Protein AF-A0A8S2YA73-F1 (afdb_monomer_lite)

Structure (mmCIF, N/CA/C/O backbone):
data_AF-A0A8S2YA73-F1
#
_entry.id   AF-A0A8S2YA73-F1
#
loop_
_atom_site.group_PDB
_atom_site.id
_atom_site.type_symbol
_atom_site.label_atom_id
_atom_site.label_alt_id
_atom_site.label_comp_id
_atom_site.label_asym_id
_atom_site.label_entity_id
_atom_site.label_seq_id
_atom_site.pdbx_PDB_ins_code
_atom_site.Cartn_x
_atom_site.Cartn_y
_atom_site.Cartn_z
_atom_site.occupancy
_atom_site.B_iso_or_equiv
_atom_site.auth_seq_id
_atom_site.auth_comp_id
_atom_site.auth_asym_id
_atom_site.auth_atom_id
_atom_site.pdbx_PDB_model_num
ATOM 1 N N . ASN A 1 1 ? -1.845 21.962 10.792 1.00 79.19 1 ASN A N 1
ATOM 2 C CA . ASN A 1 1 ? -1.928 21.070 11.972 1.00 79.19 1 ASN A CA 1
ATOM 3 C C . ASN A 1 1 ? -1.603 19.653 11.503 1.00 79.19 1 ASN A C 1
ATOM 5 O O . ASN A 1 1 ? -2.317 19.157 10.642 1.00 79.19 1 ASN A O 1
ATOM 9 N N . LYS A 1 2 ? -0.510 19.044 11.989 1.00 81.94 2 LYS A N 1
ATOM 10 C CA . LYS A 1 2 ? -0.009 17.734 11.523 1.00 81.94 2 LYS A CA 1
ATOM 11 C C . LYS A 1 2 ? -1.045 16.614 11.682 1.00 81.94 2 LYS A C 1
ATOM 13 O O . LYS A 1 2 ? -1.202 15.816 10.769 1.00 81.94 2 LYS A O 1
ATOM 18 N N . GLN A 1 3 ? -1.788 16.602 12.788 1.00 83.38 3 GLN A N 1
ATOM 19 C CA . GLN A 1 3 ? -2.786 15.563 13.053 1.00 83.38 3 GLN A CA 1
ATOM 20 C C . GLN A 1 3 ? -3.921 15.583 12.025 1.00 83.38 3 GLN A C 1
ATOM 22 O O . GLN A 1 3 ? -4.313 14.546 11.504 1.00 83.38 3 GLN A O 1
ATOM 27 N N . LEU A 1 4 ? -4.404 16.780 11.679 1.00 87.00 4 LEU A N 1
ATOM 28 C CA . LEU A 1 4 ? -5.445 16.941 10.664 1.00 87.00 4 LEU A CA 1
ATOM 29 C C . LEU A 1 4 ? -4.997 16.380 9.306 1.00 87.00 4 LEU A C 1
ATOM 31 O O . LEU A 1 4 ? -5.781 15.745 8.616 1.00 87.00 4 LEU A O 1
ATOM 35 N N . TYR A 1 5 ? -3.728 16.582 8.949 1.00 88.50 5 TYR A N 1
ATOM 36 C CA . TYR A 1 5 ? -3.159 16.099 7.693 1.00 88.50 5 TYR A CA 1
ATOM 37 C C . TYR A 1 5 ? -3.073 14.566 7.632 1.00 88.50 5 TYR A C 1
ATOM 39 O O . TYR A 1 5 ? -3.458 13.971 6.629 1.00 88.50 5 TYR A O 1
ATOM 47 N N . ILE A 1 6 ? -2.636 13.921 8.719 1.00 89.88 6 ILE A N 1
ATOM 48 C CA . ILE A 1 6 ? -2.599 12.454 8.816 1.00 89.88 6 ILE A CA 1
ATOM 49 C C . ILE A 1 6 ? -4.009 11.862 8.759 1.00 89.88 6 ILE A C 1
ATOM 51 O O . ILE A 1 6 ? -4.247 10.925 7.998 1.00 89.88 6 ILE A O 1
ATOM 55 N N . ASN A 1 7 ? -4.966 12.453 9.477 1.00 90.31 7 ASN A N 1
ATOM 56 C CA . ASN A 1 7 ? -6.356 12.006 9.429 1.00 90.31 7 ASN A CA 1
ATOM 57 C C . ASN A 1 7 ? -6.934 12.122 8.010 1.00 90.31 7 ASN A C 1
ATOM 59 O O . ASN A 1 7 ? -7.630 11.213 7.564 1.00 90.31 7 ASN A O 1
ATOM 63 N N . SER A 1 8 ? -6.609 13.189 7.271 1.00 91.19 8 SER A N 1
ATOM 64 C CA . SER A 1 8 ? -7.012 13.322 5.867 1.00 91.19 8 SER A CA 1
ATOM 65 C C . SER A 1 8 ? -6.437 12.214 4.985 1.00 91.19 8 SER A C 1
ATOM 67 O O . SER A 1 8 ? -7.166 11.690 4.149 1.00 91.19 8 SER A O 1
ATOM 69 N N . PHE A 1 9 ? -5.177 11.809 5.182 1.00 91.81 9 PHE A N 1
ATOM 70 C CA . PHE A 1 9 ? -4.608 10.669 4.455 1.00 91.81 9 PHE A CA 1
ATOM 71 C C . PHE A 1 9 ? -5.299 9.354 4.784 1.00 91.81 9 PHE A C 1
ATOM 73 O O . PHE A 1 9 ? -5.609 8.593 3.874 1.00 91.81 9 PHE A O 1
ATOM 80 N N . ILE A 1 10 ? -5.580 9.102 6.063 1.00 91.88 10 ILE A N 1
ATOM 81 C CA . ILE A 1 10 ? -6.306 7.900 6.475 1.00 91.88 10 ILE A CA 1
ATOM 82 C C . ILE A 1 10 ? -7.683 7.872 5.804 1.00 91.88 10 ILE A C 1
ATOM 84 O O . ILE A 1 10 ? -8.034 6.881 5.171 1.00 91.88 10 ILE A O 1
ATOM 88 N N . GLN A 1 11 ? -8.443 8.970 5.865 1.00 91.56 11 GLN A N 1
ATOM 89 C CA . GLN A 1 11 ? -9.744 9.060 5.192 1.00 91.56 11 GLN A CA 1
ATOM 90 C C . GLN A 1 11 ? -9.627 8.868 3.677 1.00 91.56 11 GLN A C 1
ATOM 92 O O . GLN A 1 11 ? -10.425 8.146 3.084 1.00 91.56 11 GLN A O 1
ATOM 97 N N . TYR A 1 12 ? -8.607 9.462 3.061 1.00 93.88 12 TYR A N 1
ATOM 98 C CA . TYR A 1 12 ? -8.336 9.304 1.638 1.00 93.88 12 TYR A CA 1
ATOM 99 C C . TYR A 1 12 ? -8.076 7.838 1.263 1.00 93.88 12 TYR A C 1
ATOM 101 O O . TYR A 1 12 ? -8.713 7.327 0.342 1.00 93.88 12 TYR A O 1
ATOM 109 N N . MET A 1 13 ? -7.236 7.128 2.021 1.00 93.62 13 MET A N 1
ATOM 110 C CA . MET A 1 13 ? -6.973 5.703 1.801 1.00 93.62 13 MET A CA 1
ATOM 111 C C . MET A 1 13 ? -8.227 4.843 1.967 1.00 93.62 13 MET A C 1
ATOM 113 O O . MET A 1 13 ? -8.457 3.952 1.160 1.00 93.62 13 MET A O 1
ATOM 117 N N . ILE A 1 14 ? -9.059 5.134 2.973 1.00 90.50 14 ILE A N 1
ATOM 118 C CA . ILE A 1 14 ? -10.302 4.394 3.259 1.00 90.50 14 ILE A CA 1
ATOM 119 C C . ILE A 1 14 ? -11.301 4.472 2.099 1.00 90.50 14 ILE A C 1
ATOM 121 O O . ILE A 1 14 ? -12.100 3.559 1.895 1.00 90.50 14 ILE A O 1
ATOM 125 N N . THR A 1 15 ? -11.252 5.546 1.311 1.00 91.62 15 THR A N 1
ATOM 126 C CA . THR A 1 15 ? -12.058 5.684 0.086 1.00 91.62 15 THR A CA 1
ATOM 127 C C . THR A 1 15 ? -11.491 4.915 -1.118 1.00 91.62 15 THR A C 1
ATOM 129 O O . THR A 1 15 ? -11.927 5.133 -2.245 1.00 91.62 15 THR A O 1
ATOM 132 N N . GLY A 1 16 ? -10.530 4.015 -0.888 1.00 92.00 16 GLY A N 1
ATOM 133 C CA . GLY A 1 16 ? -9.904 3.172 -1.906 1.00 92.00 16 GLY A CA 1
ATOM 134 C C . GLY A 1 16 ? -8.739 3.836 -2.634 1.00 92.00 16 GLY A C 1
ATOM 135 O O . GLY A 1 16 ? -8.159 3.228 -3.530 1.00 92.00 16 GLY A O 1
ATOM 136 N N . ASN A 1 17 ? -8.369 5.068 -2.275 1.00 94.69 17 ASN A N 1
ATOM 137 C CA . ASN A 1 17 ? -7.268 5.753 -2.939 1.00 94.69 17 ASN A CA 1
ATOM 138 C C . ASN A 1 17 ? -5.904 5.265 -2.447 1.00 94.69 17 ASN A C 1
ATOM 140 O O . ASN A 1 17 ? -5.756 4.780 -1.322 1.00 94.69 17 ASN A O 1
ATOM 144 N N . GLU A 1 18 ? -4.913 5.401 -3.319 1.00 92.38 18 GLU A N 1
ATOM 145 C CA . GLU A 1 18 ? -3.541 4.976 -3.081 1.00 92.38 18 GLU A CA 1
ATOM 146 C C . GLU A 1 18 ? -2.709 6.077 -2.405 1.00 92.38 18 GLU A C 1
ATOM 148 O O . GLU A 1 18 ? -2.885 7.269 -2.668 1.00 92.38 18 GLU A O 1
ATOM 153 N N . ILE A 1 19 ? -1.760 5.678 -1.564 1.00 91.81 19 ILE A N 1
ATOM 154 C CA . ILE A 1 19 ? -0.638 6.519 -1.138 1.00 91.81 19 ILE A CA 1
ATOM 155 C C . ILE A 1 19 ? 0.675 5.814 -1.451 1.00 91.81 19 ILE A C 1
ATOM 157 O O . ILE A 1 19 ? 0.758 4.592 -1.361 1.00 91.81 19 ILE A O 1
ATOM 161 N N . GLU A 1 20 ? 1.710 6.575 -1.782 1.00 90.19 20 GLU A N 1
ATOM 162 C CA . GLU A 1 20 ? 3.045 6.028 -2.013 1.00 90.19 20 GLU A CA 1
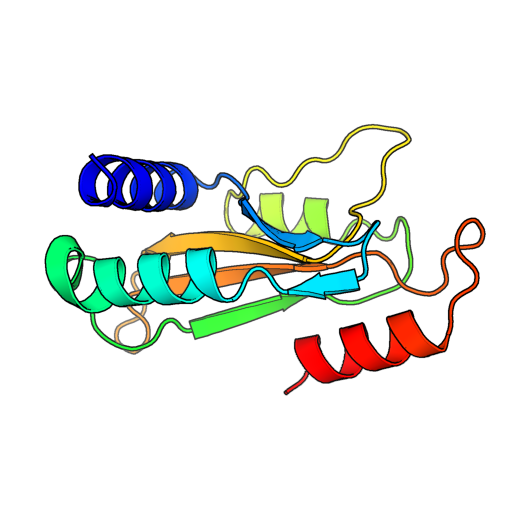ATOM 163 C C . GLU A 1 20 ? 3.782 5.810 -0.681 1.00 90.19 20 GLU A C 1
ATOM 165 O O . GLU A 1 20 ? 3.904 6.719 0.146 1.00 90.19 20 GLU A O 1
ATOM 170 N N . ILE A 1 21 ? 4.275 4.589 -0.471 1.00 88.69 21 ILE A N 1
ATOM 171 C CA . ILE A 1 21 ? 5.057 4.176 0.701 1.00 88.69 21 ILE A CA 1
ATOM 172 C C . ILE A 1 21 ? 6.548 4.111 0.367 1.00 88.69 21 ILE A C 1
ATOM 174 O O . ILE A 1 21 ? 7.380 4.559 1.160 1.00 88.69 21 ILE A O 1
ATOM 178 N N . ILE A 1 22 ? 6.884 3.546 -0.791 1.00 86.69 22 ILE A N 1
ATOM 179 C CA . ILE A 1 22 ? 8.249 3.516 -1.316 1.00 86.69 22 ILE A CA 1
ATOM 180 C C . ILE A 1 22 ? 8.250 4.343 -2.583 1.00 86.69 22 ILE A C 1
ATOM 182 O O . ILE A 1 22 ? 7.571 3.978 -3.535 1.00 86.69 22 ILE A O 1
ATOM 186 N N . ASP A 1 23 ? 9.034 5.414 -2.585 1.00 84.38 23 ASP A N 1
ATOM 187 C CA . ASP A 1 23 ? 9.274 6.225 -3.772 1.00 84.38 23 ASP A CA 1
ATOM 188 C C . ASP A 1 23 ? 10.155 5.427 -4.740 1.00 84.38 23 ASP A C 1
ATOM 190 O O . ASP A 1 23 ? 11.307 5.109 -4.424 1.00 84.38 23 ASP A O 1
ATOM 194 N N . GLY A 1 24 ? 9.602 5.074 -5.900 1.00 76.69 24 GLY A N 1
ATOM 195 C CA . GLY A 1 24 ? 10.306 4.292 -6.916 1.00 76.69 24 GLY A CA 1
ATOM 196 C C . GLY A 1 24 ? 11.362 5.067 -7.703 1.00 76.69 24 GLY A C 1
ATOM 197 O O . GLY A 1 24 ? 12.184 4.439 -8.369 1.00 76.69 24 GLY A O 1
ATOM 198 N N . ASP A 1 25 ? 11.351 6.400 -7.669 1.00 79.44 25 ASP A N 1
ATOM 199 C CA . ASP A 1 25 ? 12.352 7.231 -8.341 1.00 79.44 25 ASP A CA 1
ATOM 200 C C . ASP A 1 25 ? 13.578 7.449 -7.433 1.00 79.44 25 ASP A C 1
ATOM 202 O O . ASP A 1 25 ? 14.712 7.439 -7.914 1.00 79.44 25 ASP A O 1
ATOM 206 N N . ASN A 1 26 ? 13.370 7.563 -6.114 1.00 78.12 26 ASN A N 1
ATOM 207 C CA . ASN A 1 26 ? 14.443 7.783 -5.131 1.00 78.12 26 ASN A CA 1
ATOM 208 C C . ASN A 1 26 ? 14.830 6.540 -4.306 1.00 78.12 26 ASN A C 1
ATOM 210 O O . ASN A 1 26 ? 15.749 6.613 -3.488 1.00 78.12 26 ASN A O 1
ATOM 214 N N . ASN A 1 27 ? 14.128 5.412 -4.469 1.00 72.88 27 ASN A N 1
ATOM 215 C CA . ASN A 1 27 ? 14.262 4.199 -3.646 1.00 72.88 27 ASN A CA 1
ATOM 216 C C . ASN A 1 27 ? 14.198 4.479 -2.134 1.00 72.88 27 ASN A C 1
ATOM 218 O O . ASN A 1 27 ? 14.871 3.825 -1.332 1.00 72.88 27 ASN A O 1
ATOM 222 N N . SER A 1 28 ? 13.402 5.476 -1.741 1.00 80.62 28 SER A N 1
ATOM 223 C CA . SER A 1 28 ? 13.307 5.933 -0.357 1.00 80.62 28 SER A CA 1
ATOM 224 C C . SER A 1 28 ? 11.993 5.480 0.272 1.00 80.62 28 SER A C 1
ATOM 226 O O . SER A 1 28 ? 10.920 5.631 -0.311 1.00 80.62 28 SER A O 1
ATOM 228 N N . PHE A 1 29 ? 12.076 4.897 1.468 1.00 80.69 29 PHE A N 1
ATOM 229 C CA . PHE A 1 29 ? 10.894 4.491 2.221 1.00 80.69 29 PHE A CA 1
ATOM 230 C C . PHE A 1 29 ? 10.379 5.677 3.037 1.00 80.69 29 PHE A C 1
ATOM 232 O O . PHE A 1 29 ? 11.104 6.235 3.872 1.00 80.69 29 PHE A O 1
ATOM 239 N N . ASN A 1 30 ? 9.109 6.032 2.862 1.00 83.56 30 ASN A N 1
ATOM 240 C CA . ASN A 1 30 ? 8.471 7.107 3.608 1.00 83.56 30 ASN A CA 1
ATOM 241 C C . ASN A 1 30 ? 8.054 6.633 5.015 1.00 83.56 30 ASN A C 1
ATOM 243 O O . ASN A 1 30 ? 6.879 6.549 5.360 1.00 83.56 30 ASN A O 1
ATOM 247 N N . THR A 1 31 ? 9.036 6.309 5.863 1.00 82.56 31 THR A N 1
ATOM 248 C CA . THR A 1 31 ? 8.795 5.717 7.198 1.00 82.56 31 THR A CA 1
ATOM 249 C C . THR A 1 31 ? 7.945 6.625 8.068 1.00 82.56 31 THR A C 1
ATOM 251 O O . THR A 1 31 ? 7.093 6.161 8.816 1.00 82.56 31 THR A O 1
ATOM 254 N N . LYS A 1 32 ? 8.152 7.938 7.946 1.00 86.56 32 LYS A N 1
ATOM 255 C CA . LYS A 1 32 ? 7.452 8.933 8.752 1.00 86.56 32 LYS A CA 1
ATOM 256 C C . LYS A 1 32 ? 5.954 8.934 8.472 1.00 86.56 32 LYS A C 1
ATOM 258 O O . LYS A 1 32 ? 5.190 8.900 9.430 1.00 86.56 32 LYS A O 1
ATOM 263 N N . ILE A 1 33 ? 5.528 8.980 7.204 1.00 85.06 33 ILE A N 1
ATOM 264 C CA . ILE A 1 33 ? 4.091 9.026 6.893 1.00 85.06 33 ILE A CA 1
ATOM 265 C C . ILE A 1 33 ? 3.408 7.719 7.285 1.00 85.06 33 ILE A C 1
ATOM 267 O O . ILE A 1 33 ? 2.342 7.744 7.891 1.00 85.06 33 ILE A O 1
ATOM 271 N N . VAL A 1 34 ? 4.069 6.593 7.017 1.00 85.69 34 VAL A N 1
ATOM 272 C CA . VAL A 1 34 ? 3.552 5.259 7.305 1.00 85.69 34 VAL A CA 1
ATOM 273 C C . VAL A 1 34 ? 3.351 5.078 8.806 1.00 85.69 34 VAL A C 1
ATOM 275 O O . VAL A 1 34 ? 2.244 4.765 9.236 1.00 85.69 34 VAL A O 1
ATOM 278 N N . SER A 1 35 ? 4.374 5.357 9.619 1.00 89.19 35 SER A N 1
ATOM 279 C CA . SER A 1 35 ? 4.274 5.240 11.079 1.00 89.19 35 SER A CA 1
ATOM 280 C C . SER A 1 35 ? 3.194 6.147 11.668 1.00 89.19 35 SER A C 1
ATOM 282 O O . SER A 1 35 ? 2.512 5.762 12.612 1.00 89.19 35 SER A O 1
ATOM 284 N N . GLU A 1 36 ? 3.015 7.350 11.121 1.00 91.00 36 GLU A N 1
ATOM 285 C CA . GLU A 1 36 ? 1.976 8.276 11.579 1.00 91.00 36 GLU A CA 1
ATOM 286 C C . GLU A 1 36 ? 0.567 7.808 11.191 1.00 91.00 36 GLU A C 1
ATOM 288 O O . GLU A 1 36 ? -0.346 7.927 12.005 1.00 91.00 36 GLU A O 1
ATOM 293 N N . ILE A 1 37 ? 0.396 7.230 9.997 1.00 89.25 37 ILE A N 1
ATOM 294 C CA . ILE A 1 37 ? -0.864 6.616 9.558 1.00 89.25 37 ILE A CA 1
ATOM 295 C C . ILE A 1 37 ? -1.223 5.440 10.464 1.00 89.25 37 ILE A C 1
ATOM 297 O O . ILE A 1 37 ? -2.325 5.417 11.004 1.00 89.25 37 ILE A O 1
ATOM 301 N N . PHE A 1 38 ? -0.296 4.504 10.689 1.00 88.38 38 PHE A N 1
ATOM 302 C CA . PHE A 1 38 ? -0.540 3.359 11.571 1.00 88.38 38 PHE A CA 1
ATOM 303 C C . PHE A 1 38 ? -0.848 3.790 13.001 1.00 88.38 38 PHE A C 1
ATOM 305 O O . PHE A 1 38 ? -1.804 3.293 13.591 1.00 88.38 38 PHE A O 1
ATOM 312 N N . ARG A 1 39 ? -0.120 4.783 13.525 1.00 90.12 39 ARG A N 1
ATOM 313 C CA . ARG A 1 39 ? -0.447 5.363 14.828 1.00 90.12 39 ARG A CA 1
ATOM 314 C C . ARG A 1 39 ? -1.872 5.911 14.849 1.00 90.12 39 ARG A C 1
ATOM 316 O O . ARG A 1 39 ? -2.596 5.621 15.791 1.00 90.12 39 ARG A O 1
ATOM 323 N N . GLY A 1 40 ? -2.284 6.649 13.817 1.00 90.00 40 GLY A N 1
ATOM 324 C CA . GLY A 1 40 ? -3.640 7.195 13.749 1.00 90.00 40 GLY A CA 1
ATOM 325 C C . GLY A 1 40 ? -4.735 6.134 13.599 1.00 90.00 40 GLY A C 1
ATOM 326 O O . GLY A 1 40 ? -5.853 6.311 14.091 1.00 90.00 40 GLY A O 1
ATOM 327 N N . LEU A 1 41 ? -4.416 4.992 12.981 1.00 88.00 41 L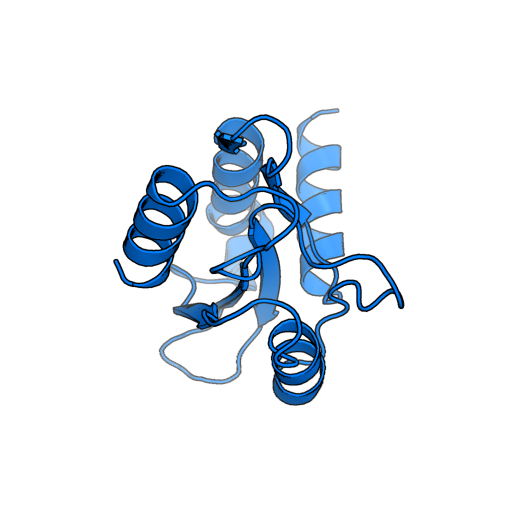EU A N 1
ATOM 328 C CA . LEU A 1 41 ? -5.291 3.818 12.972 1.00 88.00 41 LEU A CA 1
ATOM 329 C C . LEU A 1 41 ? -5.453 3.218 14.374 1.00 88.00 41 LEU A C 1
ATOM 331 O O . LEU A 1 41 ? -6.571 2.888 14.763 1.00 88.00 41 LEU A O 1
ATOM 335 N N . GLU A 1 42 ? -4.374 3.138 15.151 1.00 86.94 42 GLU A N 1
ATOM 336 C CA . GLU A 1 42 ? -4.380 2.603 16.518 1.00 86.94 42 GLU A CA 1
ATOM 337 C C . GLU A 1 42 ? -4.983 3.555 17.561 1.00 86.94 42 GLU A C 1
ATOM 339 O O . GLU A 1 42 ? -5.440 3.096 18.613 1.00 86.94 42 GLU A O 1
ATOM 344 N N . THR A 1 43 ? -5.003 4.865 17.297 1.00 88.81 43 THR A N 1
ATOM 345 C CA . THR A 1 43 ? -5.536 5.878 18.218 1.00 88.81 43 THR A CA 1
ATOM 346 C C . THR A 1 43 ? -6.902 6.394 17.777 1.00 88.81 43 THR A C 1
ATOM 348 O O . THR A 1 43 ? -7.920 6.005 18.354 1.00 88.81 43 THR A O 1
ATOM 351 N N . GLU A 1 44 ? -6.964 7.259 16.763 1.00 86.94 44 GLU A N 1
ATOM 352 C CA . GLU A 1 44 ? -8.193 7.975 16.394 1.00 86.94 44 GLU A CA 1
ATOM 353 C C . GLU A 1 44 ? -9.205 7.093 15.654 1.00 86.94 44 GLU A C 1
ATOM 355 O O . GLU A 1 44 ? -10.413 7.303 15.773 1.00 86.94 44 GLU A O 1
ATOM 360 N N . HIS A 1 45 ? -8.732 6.093 14.908 1.00 87.00 45 HIS A N 1
ATOM 361 C CA . HIS A 1 45 ? -9.582 5.221 14.093 1.00 87.00 45 HIS A CA 1
ATOM 362 C C . HIS A 1 45 ? -9.707 3.788 14.632 1.00 87.00 45 HIS A C 1
ATOM 364 O O . HIS A 1 45 ? -10.293 2.931 13.963 1.00 87.00 45 HIS A O 1
ATOM 370 N N . ARG A 1 46 ? -9.259 3.541 15.872 1.00 85.81 46 ARG A N 1
ATOM 371 C CA . ARG A 1 46 ? -9.190 2.205 16.489 1.00 85.81 46 ARG A CA 1
ATOM 372 C C . ARG A 1 46 ? -10.513 1.448 16.478 1.00 85.81 46 ARG A C 1
ATOM 374 O O . ARG A 1 46 ? -10.536 0.245 16.263 1.00 85.81 46 ARG A O 1
ATOM 381 N N . GLN A 1 47 ? -11.627 2.149 16.696 1.00 84.44 47 GLN A N 1
ATOM 382 C CA . GLN A 1 47 ? -12.960 1.532 16.710 1.00 84.44 47 GLN A CA 1
ATOM 383 C C . GLN A 1 47 ? -13.405 1.031 15.325 1.00 84.44 47 GLN A C 1
ATOM 385 O O . GLN A 1 47 ? -14.281 0.176 15.226 1.00 84.44 47 GLN A O 1
ATOM 390 N N . MET A 1 48 ? -12.833 1.575 14.247 1.00 81.75 48 MET A N 1
ATOM 391 C CA . MET A 1 48 ? -13.135 1.160 12.876 1.00 81.75 48 MET A CA 1
ATOM 392 C C . MET A 1 48 ? -12.137 0.131 12.340 1.00 81.75 48 MET A C 1
ATOM 394 O O . MET A 1 48 ? -12.556 -0.741 11.578 1.00 81.75 48 MET A O 1
ATOM 398 N N . TYR A 1 49 ? -10.871 0.228 12.756 1.00 83.75 49 TYR A N 1
ATOM 399 C CA . TYR A 1 49 ? -9.747 -0.596 12.306 1.00 83.75 49 TYR A CA 1
ATOM 400 C C . TYR A 1 49 ? -9.014 -1.173 13.519 1.00 83.75 49 TYR A C 1
ATOM 402 O O . TYR A 1 49 ? -7.913 -0.756 13.865 1.00 83.75 49 TYR A O 1
ATOM 410 N N . GLU A 1 50 ? -9.671 -2.098 14.214 1.00 81.56 50 GLU A N 1
ATOM 411 C CA . GLU A 1 50 ? -9.099 -2.714 15.408 1.00 81.56 50 GLU A CA 1
ATOM 412 C C . GLU A 1 50 ? -8.047 -3.769 15.046 1.00 81.56 50 GLU A C 1
ATOM 414 O O . GLU A 1 50 ? -8.306 -4.667 14.240 1.00 81.56 50 GLU A O 1
ATOM 419 N N . GLY A 1 51 ? -6.894 -3.689 15.713 1.00 82.44 51 GLY A N 1
ATOM 420 C CA . GLY A 1 51 ? -5.787 -4.625 15.549 1.00 82.44 51 GLY A CA 1
ATOM 421 C C . GLY A 1 51 ? -4.912 -4.322 14.333 1.00 82.44 51 GLY A C 1
ATOM 422 O O . GLY A 1 51 ? -5.120 -3.351 13.609 1.00 82.44 51 GLY A O 1
ATOM 423 N N . ALA A 1 52 ? -3.902 -5.165 14.123 1.00 82.81 52 ALA A N 1
ATOM 424 C CA . ALA A 1 52 ? -3.041 -5.055 12.953 1.00 82.81 52 ALA A CA 1
ATOM 425 C C . ALA A 1 52 ? -3.830 -5.405 11.676 1.00 82.81 52 ALA A C 1
ATOM 427 O O . ALA A 1 52 ? -4.590 -6.382 11.683 1.00 82.81 52 ALA A O 1
ATOM 428 N N . PRO A 1 53 ? -3.664 -4.651 10.575 1.00 88.06 53 PRO A N 1
ATOM 429 C CA . PRO A 1 53 ? -4.314 -4.994 9.323 1.00 88.06 53 PRO A CA 1
ATOM 430 C C . PRO A 1 53 ? -3.747 -6.287 8.752 1.00 88.06 53 PRO A C 1
ATOM 432 O O . PRO A 1 53 ? -2.554 -6.571 8.853 1.00 88.06 53 PRO A O 1
ATOM 435 N N . PHE A 1 54 ? -4.610 -7.040 8.079 1.00 92.50 54 PHE A N 1
ATOM 436 C CA . PHE A 1 54 ? -4.147 -8.068 7.161 1.00 92.50 54 PHE A CA 1
ATOM 437 C C . PHE A 1 54 ? -3.538 -7.381 5.950 1.00 92.50 54 PHE A C 1
ATOM 439 O O . PHE A 1 54 ? -4.093 -6.403 5.455 1.00 92.50 54 PHE A O 1
ATOM 446 N N . VAL A 1 55 ? -2.407 -7.884 5.476 1.00 92.50 55 VAL A N 1
ATOM 447 C CA . VAL A 1 55 ? -1.703 -7.302 4.336 1.00 92.50 55 VAL A CA 1
ATOM 448 C C . VAL A 1 55 ? -1.860 -8.228 3.139 1.00 92.50 55 VAL A C 1
ATOM 450 O O . VAL A 1 55 ? -1.651 -9.434 3.249 1.00 92.50 55 VAL A O 1
ATOM 453 N N . VAL A 1 56 ? -2.243 -7.659 2.000 1.00 94.88 56 VAL A N 1
ATOM 454 C CA . VAL A 1 56 ? -2.235 -8.334 0.700 1.00 94.88 56 VAL A CA 1
ATOM 455 C C . VAL A 1 56 ? -1.321 -7.545 -0.215 1.00 94.88 56 VAL A C 1
ATOM 457 O O . VAL A 1 56 ? -1.582 -6.378 -0.485 1.00 94.88 56 VAL A O 1
ATOM 460 N N . SER A 1 57 ? -0.267 -8.183 -0.701 1.00 94.81 57 SER A N 1
ATOM 461 C CA . SER A 1 57 ? 0.617 -7.641 -1.727 1.00 94.81 57 SER A CA 1
ATOM 462 C C . SER A 1 57 ? 0.393 -8.369 -3.050 1.00 94.81 57 SER A C 1
ATOM 464 O O . SER A 1 57 ? -0.018 -9.532 -3.090 1.00 94.81 57 SER A O 1
ATOM 466 N N . VAL A 1 58 ? 0.668 -7.680 -4.154 1.00 94.50 58 VAL A N 1
ATOM 467 C CA . VAL A 1 58 ? 0.760 -8.286 -5.486 1.00 94.50 58 VAL A CA 1
ATOM 468 C C . VAL A 1 58 ? 2.170 -8.094 -6.015 1.00 94.50 58 VAL A C 1
ATOM 470 O O . VAL A 1 58 ? 2.768 -7.042 -5.812 1.00 94.50 58 VAL A O 1
ATOM 473 N N . ILE A 1 59 ? 2.705 -9.090 -6.715 1.00 92.94 59 ILE A N 1
ATOM 474 C CA . ILE A 1 59 ? 4.017 -9.005 -7.353 1.00 92.94 59 ILE A CA 1
ATOM 475 C C . ILE A 1 59 ? 4.009 -9.718 -8.700 1.00 92.94 59 ILE A C 1
ATOM 477 O O . ILE A 1 59 ? 3.271 -10.680 -8.909 1.00 92.94 59 ILE A O 1
ATOM 481 N N . GLY A 1 60 ? 4.826 -9.232 -9.630 1.00 92.00 60 GLY A N 1
ATOM 482 C CA . GLY A 1 60 ? 4.995 -9.842 -10.940 1.00 92.00 60 GLY A CA 1
ATOM 483 C C . GLY A 1 60 ? 5.609 -8.883 -11.958 1.00 92.00 60 GLY A C 1
ATOM 484 O O . GLY A 1 60 ? 5.825 -7.703 -11.649 1.00 92.00 60 GLY A O 1
ATOM 485 N N . PRO A 1 61 ? 5.859 -9.366 -13.187 1.00 90.38 61 PRO A N 1
ATOM 486 C CA . PRO A 1 61 ? 6.476 -8.566 -14.238 1.00 90.38 61 PRO A CA 1
ATOM 487 C C . PRO A 1 61 ? 5.715 -7.268 -14.537 1.00 90.38 61 PRO A C 1
ATOM 489 O O . PRO A 1 61 ? 4.515 -7.130 -14.245 1.00 90.38 61 PRO A O 1
ATOM 492 N N . GLN A 1 62 ? 6.411 -6.299 -15.127 1.00 87.44 62 GLN A N 1
ATOM 493 C CA . GLN A 1 62 ? 5.806 -5.060 -15.609 1.00 87.44 62 GLN A CA 1
ATOM 494 C C . GLN A 1 62 ? 4.672 -5.338 -16.609 1.00 87.44 62 GLN A C 1
ATOM 496 O O . GLN A 1 62 ? 4.722 -6.287 -17.388 1.00 87.44 62 GLN A O 1
ATOM 501 N N . SER A 1 63 ? 3.616 -4.521 -16.546 1.00 85.56 63 SER A N 1
ATOM 502 C CA . SER A 1 63 ? 2.469 -4.575 -17.469 1.00 85.56 63 SER A CA 1
ATOM 503 C C . SER A 1 63 ? 1.653 -5.881 -17.472 1.00 85.56 63 SER A C 1
ATOM 505 O O . SER A 1 63 ? 1.015 -6.211 -18.464 1.00 85.56 63 SER A O 1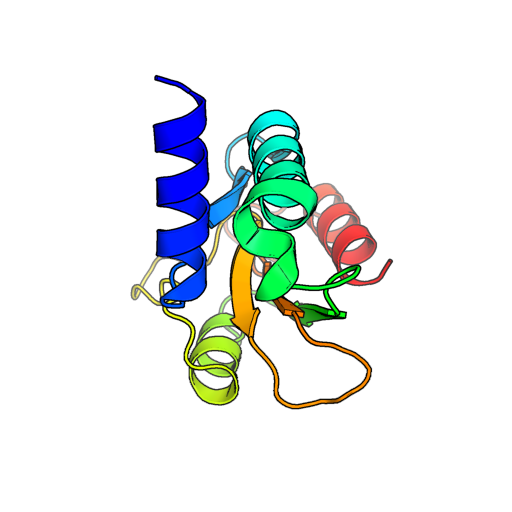
ATOM 507 N N . THR A 1 64 ? 1.607 -6.607 -16.350 1.00 89.62 64 THR A N 1
ATOM 508 C CA . THR A 1 64 ? 0.819 -7.854 -16.194 1.00 89.62 64 THR A CA 1
ATOM 509 C C . THR A 1 64 ? -0.571 -7.663 -15.566 1.00 89.62 64 THR A C 1
ATOM 511 O O . THR A 1 64 ? -1.223 -8.635 -15.200 1.00 89.62 64 THR A O 1
ATOM 514 N N . GLY A 1 65 ? -1.045 -6.419 -15.424 1.00 91.12 65 GLY A N 1
ATOM 515 C CA . GLY A 1 65 ? -2.392 -6.126 -14.909 1.00 91.12 65 GLY A CA 1
ATOM 516 C C 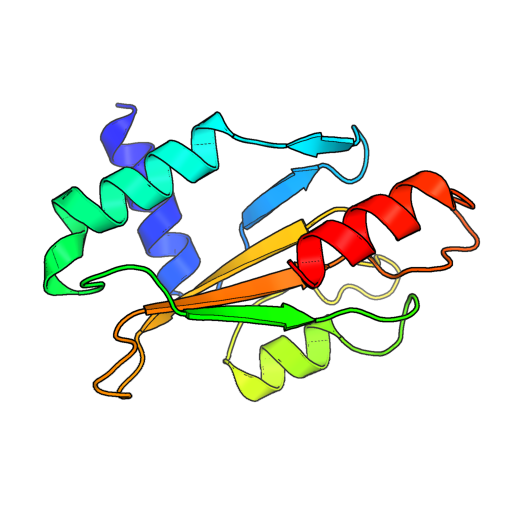. GLY A 1 65 ? -2.558 -6.251 -13.390 1.00 91.12 65 GLY A C 1
ATOM 517 O O . GLY A 1 65 ? -3.687 -6.324 -12.916 1.00 91.12 65 GLY A O 1
ATOM 518 N N . LYS A 1 66 ? -1.460 -6.255 -12.620 1.00 94.50 66 LYS A N 1
ATOM 519 C CA . LYS A 1 66 ? -1.452 -6.328 -11.141 1.00 94.50 66 LYS A CA 1
ATOM 520 C C . LYS A 1 66 ? -2.422 -5.339 -10.496 1.00 94.50 66 LYS A C 1
ATOM 522 O O . LYS A 1 66 ? -3.361 -5.713 -9.804 1.00 94.50 66 LYS A O 1
ATOM 527 N N . SER A 1 67 ? -2.229 -4.073 -10.805 1.00 94.25 67 SER A N 1
ATOM 528 C CA . SER A 1 67 ? -2.988 -2.977 -10.239 1.00 94.25 67 SER A CA 1
ATOM 529 C C . SER A 1 67 ? -4.450 -2.996 -10.727 1.00 94.25 67 SER A C 1
ATOM 531 O O . SER A 1 67 ? -5.372 -2.691 -9.975 1.00 94.25 67 SER A O 1
ATOM 533 N N . THR A 1 68 ? -4.695 -3.477 -11.955 1.00 94.56 68 THR A N 1
ATOM 534 C CA . THR A 1 68 ? -6.051 -3.720 -12.477 1.00 94.56 68 THR A CA 1
ATOM 535 C C . THR A 1 68 ? -6.755 -4.825 -11.690 1.00 94.56 68 THR A C 1
ATOM 537 O O . THR A 1 68 ? -7.922 -4.677 -11.334 1.00 94.56 68 THR A O 1
ATOM 540 N N . LEU A 1 69 ? -6.051 -5.917 -11.384 1.00 95.62 69 LEU A N 1
ATOM 541 C CA . LEU A 1 69 ? -6.564 -7.011 -10.565 1.00 95.62 69 LEU A CA 1
ATOM 542 C C . LEU A 1 69 ? -6.932 -6.520 -9.162 1.00 95.62 69 LEU A C 1
ATOM 544 O O . LEU A 1 69 ? -8.026 -6.818 -8.690 1.00 95.62 69 LEU A O 1
ATOM 548 N N . LEU A 1 70 ? -6.064 -5.735 -8.519 1.00 96.56 70 LEU A N 1
ATOM 549 C CA . LEU A 1 70 ? -6.346 -5.168 -7.197 1.00 96.56 70 LEU A CA 1
ATOM 550 C C . LEU A 1 70 ? -7.575 -4.250 -7.214 1.00 96.56 70 LEU A C 1
ATOM 552 O O . LEU A 1 70 ? -8.462 -4.413 -6.373 1.00 96.56 70 LEU A O 1
ATOM 556 N N . ASN A 1 71 ? -7.683 -3.369 -8.214 1.00 95.44 71 ASN A N 1
ATOM 557 C CA . ASN A 1 71 ? -8.851 -2.502 -8.394 1.00 95.44 71 ASN A CA 1
ATOM 558 C C . ASN A 1 71 ? -10.142 -3.313 -8.569 1.00 95.44 71 ASN A C 1
ATOM 560 O O . ASN A 1 71 ? -11.158 -2.985 -7.961 1.00 95.44 71 ASN A O 1
ATOM 564 N N . MET A 1 72 ? -10.102 -4.406 -9.338 1.00 95.12 72 MET A N 1
ATOM 565 C CA . MET A 1 72 ? -11.261 -5.284 -9.529 1.00 95.12 72 MET A CA 1
ATOM 566 C C . MET A 1 72 ? -11.638 -6.078 -8.269 1.00 95.12 72 MET A C 1
ATOM 568 O O . MET A 1 72 ? -12.824 -6.251 -7.997 1.00 95.12 72 MET A O 1
ATOM 572 N N . LEU A 1 73 ? -10.658 -6.579 -7.510 1.00 95.19 73 LEU A N 1
ATOM 573 C CA . LEU A 1 73 ? -10.908 -7.438 -6.346 1.00 95.19 73 LEU A CA 1
ATOM 574 C C . LEU A 1 73 ? -11.330 -6.656 -5.101 1.00 95.19 73 LEU A C 1
ATOM 576 O O . LEU A 1 73 ? -12.178 -7.126 -4.343 1.00 95.19 73 LEU A O 1
ATOM 580 N N . PHE A 1 74 ? -10.726 -5.490 -4.878 1.00 93.88 74 PHE A N 1
ATOM 581 C CA . PHE A 1 74 ? -10.874 -4.744 -3.628 1.00 93.88 74 PHE A CA 1
ATOM 582 C C . PHE A 1 74 ? -11.593 -3.404 -3.799 1.00 93.88 74 PHE A C 1
ATOM 584 O O . PHE A 1 74 ? -11.943 -2.781 -2.799 1.00 93.88 74 PHE A O 1
ATOM 591 N N . GLY A 1 75 ? -11.852 -2.963 -5.035 1.00 93.25 75 GLY A N 1
ATOM 592 C CA . GLY A 1 75 ? -12.422 -1.640 -5.296 1.00 93.25 75 GLY A CA 1
ATOM 593 C C . GLY A 1 75 ? -11.440 -0.505 -5.000 1.00 93.25 75 GLY A C 1
ATOM 594 O O . GLY A 1 75 ? -11.864 0.592 -4.644 1.00 93.25 75 GLY A O 1
ATOM 595 N N . SER A 1 76 ? -10.134 -0.773 -5.095 1.00 94.69 76 SER A N 1
ATOM 596 C CA . SER A 1 76 ? -9.105 0.264 -5.033 1.00 94.69 76 SER A CA 1
ATOM 597 C C . SER A 1 76 ? -9.123 1.151 -6.278 1.00 94.69 76 SER A C 1
ATOM 599 O O . SER A 1 76 ? -9.595 0.759 -7.346 1.00 94.69 76 SER A O 1
ATOM 601 N N . ASN A 1 77 ? -8.547 2.339 -6.133 1.00 94.25 77 ASN A N 1
ATOM 602 C CA . ASN A 1 77 ? -8.332 3.316 -7.191 1.00 94.25 77 ASN A CA 1
ATOM 603 C C . ASN A 1 77 ? -6.835 3.436 -7.499 1.00 94.25 77 ASN A C 1
ATOM 605 O O . ASN A 1 77 ? -6.327 4.552 -7.624 1.00 94.25 77 ASN A O 1
ATOM 609 N N . PHE A 1 78 ? -6.114 2.308 -7.586 1.00 93.38 78 PHE A N 1
ATOM 610 C CA . PHE A 1 78 ? -4.723 2.365 -8.021 1.00 93.38 78 PHE A CA 1
ATOM 611 C C . PHE A 1 78 ? -4.658 2.950 -9.436 1.00 93.38 78 PHE A C 1
ATOM 613 O O . PHE A 1 78 ? -5.563 2.710 -10.250 1.00 93.38 78 PHE A O 1
ATOM 620 N N . ARG A 1 79 ? -3.615 3.719 -9.745 1.00 89.31 79 ARG A N 1
ATOM 621 C CA . ARG A 1 79 ? -3.496 4.437 -11.025 1.00 89.31 79 ARG A CA 1
ATOM 622 C C . ARG A 1 79 ? -3.106 3.516 -12.189 1.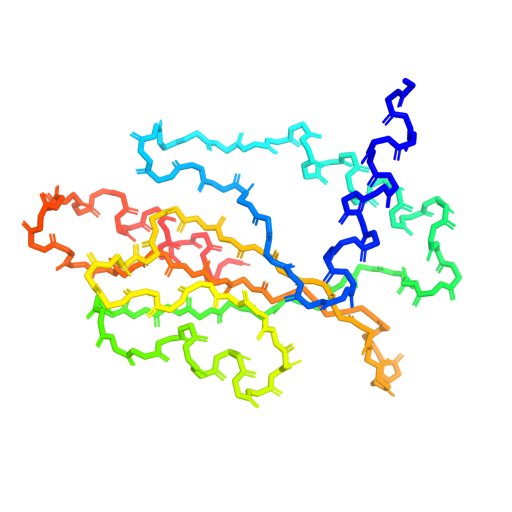00 89.31 79 ARG A C 1
ATOM 624 O O . ARG A 1 79 ? -2.067 2.872 -12.150 1.00 89.31 79 ARG A O 1
ATOM 631 N N . MET A 1 80 ? -3.933 3.474 -13.245 1.00 82.62 80 MET A N 1
ATOM 632 C CA . MET A 1 80 ? -3.798 2.550 -14.398 1.00 82.62 80 MET A CA 1
ATOM 633 C C . MET A 1 80 ? -3.336 3.220 -15.709 1.00 82.62 80 MET A C 1
ATOM 635 O O . MET A 1 80 ? -3.570 2.675 -16.787 1.00 82.62 80 MET A O 1
ATOM 639 N N . ASP A 1 81 ? -2.767 4.426 -15.664 1.00 72.75 81 ASP A N 1
ATOM 640 C CA . ASP A 1 81 ? -2.554 5.235 -16.873 1.00 72.75 81 ASP A CA 1
ATOM 641 C C . ASP A 1 81 ? -1.794 4.496 -17.989 1.00 72.75 81 ASP A C 1
ATOM 643 O O . ASP A 1 81 ? -0.717 3.935 -17.781 1.00 72.75 81 ASP A O 1
ATOM 647 N N . ALA A 1 82 ? -2.326 4.570 -19.213 1.00 56.28 82 ALA A N 1
ATOM 648 C CA . ALA A 1 82 ? -1.693 4.009 -20.400 1.00 56.28 82 ALA A CA 1
ATOM 649 C C . ALA A 1 82 ? -0.326 4.681 -20.636 1.00 56.28 82 ALA A C 1
ATOM 651 O O . ALA A 1 82 ? -0.250 5.837 -21.044 1.00 56.28 82 ALA A O 1
ATOM 652 N N . GLY A 1 83 ? 0.758 3.959 -20.342 1.00 60.03 83 GLY A N 1
ATOM 653 C CA . GLY A 1 83 ? 2.139 4.442 -20.478 1.00 60.03 83 GLY A CA 1
ATOM 654 C C . GLY A 1 83 ? 2.842 4.776 -19.160 1.00 60.03 83 GLY A C 1
ATOM 655 O O . GLY A 1 83 ? 4.043 5.029 -19.169 1.00 60.03 83 GLY A O 1
ATOM 656 N N . ARG A 1 84 ? 2.146 4.726 -18.017 1.00 59.94 84 ARG A N 1
ATOM 657 C CA . ARG A 1 84 ? 2.784 4.712 -16.694 1.00 59.94 84 ARG A CA 1
ATOM 658 C C . ARG A 1 84 ? 2.580 3.347 -16.059 1.00 59.94 84 ARG A C 1
ATOM 660 O O . ARG A 1 84 ? 1.461 2.939 -15.785 1.00 59.94 84 ARG A O 1
ATOM 667 N N . CYS A 1 85 ? 3.678 2.654 -15.792 1.00 71.81 85 CYS A N 1
ATOM 668 C CA . CYS A 1 85 ? 3.649 1.559 -14.831 1.00 71.81 85 CYS A CA 1
ATOM 669 C C . CYS A 1 85 ? 3.802 2.121 -13.418 1.00 71.81 85 CYS A C 1
ATOM 671 O O . CYS A 1 85 ? 4.417 3.176 -13.244 1.00 71.81 85 CYS A O 1
ATOM 673 N N . THR A 1 86 ? 3.244 1.420 -12.428 1.00 73.06 86 THR A N 1
ATOM 674 C CA . THR A 1 86 ? 3.482 1.707 -11.010 1.00 73.06 86 THR A CA 1
ATOM 675 C C . THR A 1 86 ? 4.985 1.825 -10.780 1.00 73.06 86 THR A C 1
ATOM 677 O O . THR A 1 86 ? 5.733 0.937 -11.192 1.00 73.06 86 THR A O 1
ATOM 680 N N . LYS A 1 87 ? 5.422 2.929 -10.170 1.00 82.81 87 LYS A N 1
ATOM 681 C CA . LYS A 1 87 ? 6.817 3.173 -9.797 1.00 82.81 87 LYS A CA 1
ATOM 682 C C . LYS A 1 87 ? 6.899 3.326 -8.292 1.00 82.81 87 LYS A C 1
ATOM 684 O O . LYS A 1 87 ? 6.370 4.301 -7.779 1.00 82.81 87 LYS A O 1
ATOM 689 N N . GLY A 1 88 ? 7.552 2.402 -7.604 1.00 87.50 88 GLY A N 1
ATOM 690 C CA . GLY A 1 88 ? 7.526 2.336 -6.149 1.00 87.50 88 GLY A CA 1
ATOM 691 C C . GLY A 1 88 ? 6.520 1.327 -5.604 1.00 87.50 88 GLY A C 1
ATOM 692 O O . GLY A 1 88 ? 6.190 0.328 -6.245 1.00 87.50 88 GLY A O 1
ATOM 693 N N . LEU A 1 89 ? 6.050 1.583 -4.387 1.00 90.12 89 LEU A N 1
ATOM 694 C CA . LEU A 1 89 ? 5.070 0.750 -3.694 1.00 90.12 89 LEU A CA 1
ATOM 695 C C . LEU A 1 89 ? 3.968 1.630 -3.131 1.00 90.12 89 LEU A C 1
ATOM 697 O O . LEU A 1 89 ? 4.244 2.567 -2.379 1.00 90.12 89 LEU A O 1
ATOM 701 N N . TYR A 1 90 ? 2.732 1.289 -3.464 1.00 93.25 90 TYR A N 1
ATOM 702 C CA . TYR A 1 90 ? 1.547 2.041 -3.098 1.00 93.25 90 TYR A CA 1
ATOM 703 C C . TYR A 1 90 ? 0.652 1.216 -2.192 1.00 93.25 90 TYR A C 1
ATOM 705 O O . TYR A 1 90 ? 0.615 -0.008 -2.287 1.00 93.25 90 TYR A O 1
ATOM 713 N N . ALA A 1 91 ? -0.095 1.885 -1.322 1.00 94.19 91 ALA A N 1
ATOM 714 C CA . ALA A 1 91 ? -1.008 1.233 -0.401 1.00 94.19 91 ALA A CA 1
ATOM 715 C C . ALA A 1 91 ? -2.383 1.885 -0.382 1.00 94.19 91 ALA A C 1
ATOM 717 O O . ALA A 1 91 ? -2.505 3.107 -0.469 1.00 94.19 91 ALA A O 1
ATOM 718 N N . SER A 1 92 ? -3.404 1.061 -0.175 1.00 95.31 92 SER A N 1
ATOM 719 C CA . SER A 1 92 ? -4.766 1.496 0.119 1.00 95.31 92 SER A CA 1
ATOM 720 C C . SER A 1 92 ? -5.354 0.663 1.261 1.00 95.31 92 SER A C 1
ATOM 722 O O . SER A 1 92 ? -4.944 -0.481 1.478 1.00 95.31 92 SER A O 1
ATOM 724 N N . LEU A 1 93 ? -6.269 1.251 2.035 1.00 94.19 93 LEU A N 1
ATOM 725 C CA . LEU A 1 93 ? -6.792 0.662 3.269 1.00 94.19 93 LEU A CA 1
ATOM 726 C C . LEU A 1 93 ? -8.288 0.388 3.138 1.00 94.19 93 LEU A C 1
ATOM 728 O O . LEU A 1 93 ? -9.063 1.279 2.809 1.00 94.19 93 LEU A O 1
ATOM 732 N N . PHE A 1 94 ? -8.700 -0.821 3.497 1.00 92.56 94 PHE A N 1
ATOM 733 C CA . PHE A 1 94 ? -10.086 -1.261 3.438 1.00 92.56 94 PHE A CA 1
ATOM 734 C C . PHE A 1 94 ? -10.546 -1.807 4.778 1.00 92.56 94 PHE A C 1
ATOM 736 O O . PHE A 1 94 ? -9.787 -2.416 5.536 1.00 92.56 94 PHE A O 1
ATOM 743 N N . LYS A 1 95 ? -11.837 -1.636 5.050 1.00 90.69 95 LYS A N 1
ATOM 744 C CA . LYS A 1 95 ? -12.505 -2.336 6.142 1.00 90.69 95 LYS A CA 1
ATOM 745 C C . LYS A 1 95 ? -12.996 -3.685 5.644 1.00 90.69 95 LYS A C 1
ATOM 747 O O . LYS A 1 95 ? -13.582 -3.769 4.565 1.00 90.69 95 LYS A O 1
ATOM 752 N N . THR A 1 96 ? -12.828 -4.727 6.449 1.00 88.31 96 THR A N 1
ATOM 753 C CA . THR A 1 96 ? -13.352 -6.055 6.112 1.00 88.31 96 THR A CA 1
ATOM 754 C C . THR A 1 96 ? -14.454 -6.490 7.074 1.00 88.31 96 THR A C 1
ATOM 756 O O . THR A 1 96 ? -14.613 -5.951 8.168 1.00 88.31 96 THR A O 1
ATOM 759 N N . LYS A 1 97 ? -15.253 -7.468 6.634 1.00 86.75 97 LYS A N 1
ATOM 760 C CA . LYS A 1 97 ? -16.247 -8.162 7.470 1.00 86.75 97 LYS A CA 1
ATOM 761 C C . LYS A 1 97 ? -15.699 -9.465 8.064 1.00 86.75 97 LYS A C 1
ATOM 763 O O . LYS A 1 97 ? -16.443 -10.190 8.720 1.00 86.75 97 LYS A O 1
ATOM 768 N N . TYR A 1 98 ? -14.439 -9.802 7.791 1.00 86.06 98 TYR A N 1
ATOM 769 C CA . TYR A 1 98 ? -13.812 -11.015 8.290 1.00 86.06 98 TYR A CA 1
ATOM 770 C C . TYR A 1 98 ? -13.473 -10.838 9.777 1.00 86.06 98 TYR A C 1
ATOM 772 O O . TYR A 1 98 ? -12.676 -9.960 10.105 1.00 86.06 98 TYR A O 1
ATOM 780 N N . PRO A 1 99 ? -14.011 -11.672 10.688 1.00 81.88 99 PRO A N 1
ATOM 781 C CA . PRO A 1 99 ? -13.880 -11.451 12.132 1.00 81.88 99 PRO A CA 1
ATOM 782 C C . PRO A 1 99 ? -12.443 -11.415 12.662 1.00 81.88 99 PRO A C 1
ATOM 784 O O . PRO A 1 99 ? -12.206 -10.895 13.745 1.00 81.88 99 PRO A O 1
ATOM 787 N N . LYS A 1 100 ? -11.486 -11.995 11.927 1.00 83.00 100 LYS A N 1
ATOM 788 C CA . LYS A 1 100 ? -10.068 -12.016 12.316 1.00 83.00 100 LYS A CA 1
ATOM 789 C C . LYS A 1 100 ? -9.245 -10.888 11.684 1.00 83.00 100 LYS A C 1
ATOM 791 O O . LYS A 1 100 ? -8.058 -10.807 11.969 1.00 83.00 100 LYS A O 1
ATOM 796 N N . ALA A 1 101 ? -9.843 -10.061 10.823 1.00 84.56 101 ALA A N 1
ATOM 797 C CA . ALA A 1 101 ? -9.155 -8.985 10.116 1.00 84.56 101 ALA A CA 1
ATOM 798 C C . ALA A 1 101 ? -10.097 -7.801 9.881 1.00 84.56 101 ALA A C 1
ATOM 800 O O . ALA A 1 101 ? -10.692 -7.675 8.817 1.00 84.56 101 ALA A O 1
ATOM 801 N N . ASN A 1 102 ? -10.243 -6.900 10.849 1.00 88.81 102 ASN A N 1
ATOM 802 C CA . ASN A 1 102 ? -11.123 -5.737 10.669 1.00 88.81 102 ASN A CA 1
ATOM 803 C C . ASN A 1 102 ? -10.578 -4.735 9.635 1.00 88.81 102 ASN A C 1
ATOM 805 O O . ASN A 1 102 ? -11.350 -3.994 9.022 1.00 88.81 102 ASN A O 1
ATOM 809 N N . ALA A 1 103 ? -9.265 -4.757 9.405 1.00 91.06 103 ALA A N 1
ATOM 810 C CA . ALA A 1 103 ? -8.557 -3.917 8.456 1.00 91.06 103 ALA A CA 1
ATOM 811 C C . ALA A 1 103 ? -7.803 -4.771 7.424 1.00 91.06 103 ALA A C 1
ATOM 813 O O . ALA A 1 103 ? -7.209 -5.794 7.771 1.00 91.06 103 ALA A O 1
ATOM 814 N N . LEU A 1 104 ? -7.813 -4.327 6.169 1.00 93.12 104 LEU A N 1
ATOM 815 C CA . LEU A 1 104 ? -7.052 -4.893 5.061 1.00 93.12 104 LEU A CA 1
ATOM 816 C C . LEU A 1 104 ? -6.221 -3.786 4.419 1.00 93.12 104 LEU A C 1
ATOM 818 O O . LEU A 1 104 ? -6.769 -2.801 3.931 1.00 93.12 104 LEU A O 1
ATOM 822 N N . LEU A 1 105 ? -4.908 -3.963 4.402 1.00 93.62 105 LEU A N 1
ATOM 823 C CA . LEU A 1 105 ? -3.973 -3.116 3.685 1.00 93.62 105 LEU A CA 1
ATOM 824 C C . LEU A 1 105 ? -3.602 -3.811 2.375 1.00 93.62 105 LEU A C 1
ATOM 826 O O . LEU A 1 105 ? -3.003 -4.887 2.385 1.00 93.62 105 LEU A O 1
ATOM 830 N N . VAL A 1 106 ? -3.967 -3.203 1.255 1.00 95.81 106 VAL A N 1
ATOM 831 C CA . VAL A 1 106 ? -3.634 -3.711 -0.076 1.00 95.81 106 VAL A CA 1
ATOM 832 C C . VAL A 1 106 ? -2.429 -2.940 -0.592 1.00 95.81 106 VAL A C 1
ATOM 834 O O . VAL A 1 106 ? -2.457 -1.710 -0.602 1.00 95.81 106 VAL A O 1
ATOM 837 N N . LEU A 1 107 ? -1.390 -3.659 -1.010 1.00 94.94 107 LEU A N 1
ATOM 838 C CA . LEU A 1 107 ? -0.146 -3.113 -1.535 1.00 94.94 107 LEU A CA 1
ATOM 839 C C . LEU A 1 107 ? -0.032 -3.405 -3.033 1.00 94.94 107 LEU A C 1
ATOM 841 O O . LEU A 1 107 ? 0.015 -4.570 -3.439 1.00 94.94 107 LEU A O 1
ATOM 845 N N . ASP A 1 108 ? 0.052 -2.346 -3.833 1.00 94.50 108 ASP A N 1
ATOM 846 C CA . ASP A 1 108 ? 0.412 -2.423 -5.246 1.00 94.50 108 ASP A CA 1
ATOM 847 C C . ASP A 1 108 ? 1.900 -2.125 -5.425 1.00 94.50 108 ASP A C 1
ATOM 849 O O . ASP A 1 108 ? 2.445 -1.199 -4.818 1.00 94.50 108 ASP A O 1
ATOM 853 N N . THR A 1 109 ? 2.570 -2.920 -6.250 1.00 92.12 109 THR A N 1
ATOM 854 C CA . THR A 1 109 ? 4.026 -2.869 -6.406 1.00 92.12 109 THR A CA 1
ATOM 855 C C . THR A 1 109 ? 4.419 -2.523 -7.831 1.00 92.12 109 THR A C 1
ATOM 857 O O . THR A 1 109 ? 3.732 -2.862 -8.803 1.00 92.12 109 THR A O 1
ATOM 860 N N . GLU A 1 110 ? 5.567 -1.863 -7.963 1.00 90.19 110 GLU A N 1
ATOM 861 C CA . GLU A 1 110 ? 6.225 -1.685 -9.248 1.00 90.19 110 GLU A CA 1
ATOM 862 C C . GLU A 1 110 ? 6.428 -3.026 -9.964 1.00 90.19 110 GLU A C 1
ATOM 864 O O . GLU A 1 110 ? 6.642 -4.085 -9.372 1.00 90.19 110 GLU A O 1
ATOM 869 N N . GLY A 1 111 ? 6.292 -2.986 -11.287 1.00 87.88 111 GLY A N 1
ATOM 870 C CA . GLY A 1 111 ? 6.521 -4.154 -12.117 1.00 87.88 111 GLY A CA 1
ATOM 871 C C . GLY A 1 111 ? 7.986 -4.556 -12.148 1.00 87.88 111 GLY A C 1
ATOM 872 O O . GLY A 1 111 ? 8.830 -3.744 -12.511 1.00 87.88 111 GLY A O 1
ATOM 873 N N . LEU A 1 112 ? 8.254 -5.828 -11.860 1.00 86.56 112 LEU A N 1
ATOM 874 C CA . LEU A 1 112 ? 9.593 -6.398 -11.989 1.00 86.56 112 LEU A CA 1
ATOM 875 C C . LEU A 1 112 ? 10.030 -6.466 -13.456 1.00 86.56 112 LEU A C 1
ATOM 877 O O . LEU A 1 112 ? 9.192 -6.499 -14.367 1.00 86.56 112 LEU A O 1
ATOM 881 N N . LEU A 1 113 ? 11.340 -6.605 -13.669 1.00 83.81 113 LEU A N 1
ATOM 882 C CA . LEU A 1 113 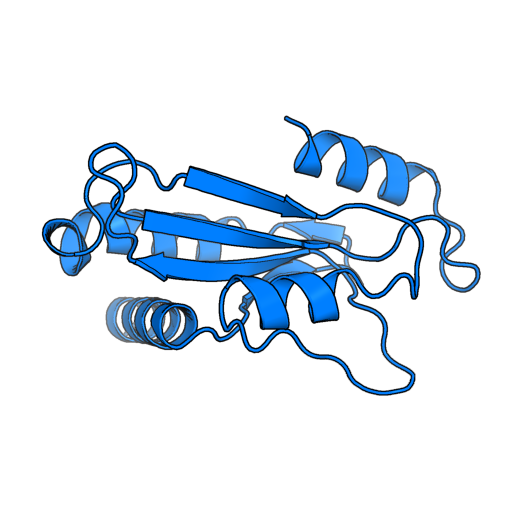? 11.962 -6.810 -14.979 1.00 83.81 113 LEU A CA 1
ATOM 883 C C . LEU A 1 113 ? 11.682 -5.657 -15.948 1.00 83.81 113 LEU A C 1
ATOM 885 O O . LEU A 1 113 ? 11.506 -5.861 -17.151 1.00 83.81 113 LEU A O 1
ATOM 889 N N . SER A 1 114 ? 11.626 -4.436 -15.414 1.00 79.19 114 SER A N 1
ATOM 890 C CA . SER A 1 114 ? 11.435 -3.253 -16.236 1.00 79.19 114 SER A CA 1
ATOM 891 C C . SER A 1 114 ? 12.604 -3.061 -17.194 1.00 79.19 114 SER A C 1
ATOM 893 O O . SER A 1 114 ? 13.749 -2.898 -16.769 1.00 79.19 114 SER A O 1
ATOM 895 N N . ILE A 1 115 ? 12.300 -3.016 -18.492 1.00 70.62 115 ILE A N 1
ATOM 896 C CA . ILE A 1 115 ? 13.293 -2.734 -19.538 1.00 70.62 115 ILE A CA 1
ATOM 897 C C . ILE A 1 115 ? 13.871 -1.321 -19.355 1.00 70.62 115 ILE A C 1
ATOM 899 O O . ILE A 1 115 ? 15.047 -1.100 -19.619 1.00 70.62 115 ILE A O 1
ATOM 903 N N . GLU A 1 116 ? 13.061 -0.375 -18.871 1.00 70.06 116 GLU A N 1
ATOM 904 C CA . GLU A 1 116 ? 13.444 1.035 -18.728 1.00 70.06 116 GLU A CA 1
ATOM 905 C C . GLU A 1 116 ? 14.396 1.284 -17.549 1.00 70.06 116 GLU A C 1
ATOM 907 O O . GLU A 1 116 ? 15.278 2.135 -17.652 1.00 70.06 116 GLU A O 1
ATOM 912 N N . LYS A 1 117 ? 14.236 0.557 -16.432 1.00 69.62 117 LYS A N 1
ATOM 913 C CA . LYS A 1 117 ? 15.077 0.718 -15.229 1.00 69.62 117 LYS A CA 1
ATOM 914 C C . LYS A 1 117 ? 16.218 -0.292 -15.115 1.00 69.62 117 LYS A C 1
ATOM 916 O O . LYS A 1 117 ? 17.211 0.034 -14.472 1.00 69.62 117 LYS A O 1
ATOM 921 N N . ALA A 1 118 ? 16.072 -1.498 -15.675 1.00 69.38 118 ALA A N 1
ATOM 922 C CA . ALA A 1 118 ? 17.065 -2.581 -15.659 1.00 69.38 118 ALA A CA 1
ATOM 923 C C . ALA A 1 118 ? 17.831 -2.734 -14.319 1.00 69.38 118 ALA A C 1
ATOM 925 O O . ALA A 1 118 ? 19.056 -2.855 -14.304 1.00 69.38 118 ALA A O 1
ATOM 926 N N . ASN A 1 119 ? 17.119 -2.703 -13.184 1.00 79.75 119 ASN A N 1
ATOM 927 C CA . ASN A 1 119 ? 17.718 -2.710 -11.845 1.00 79.75 119 ASN A CA 1
ATOM 928 C C . ASN A 1 119 ? 17.325 -3.967 -11.053 1.00 79.75 119 ASN A C 1
ATOM 930 O O . ASN A 1 119 ? 16.358 -3.978 -10.294 1.00 79.75 119 ASN A O 1
ATOM 934 N N . GLU A 1 120 ? 18.119 -5.026 -11.205 1.00 82.81 120 GLU A N 1
ATOM 935 C CA . GLU A 1 120 ? 17.875 -6.327 -10.567 1.00 82.81 120 GLU A CA 1
ATOM 936 C C . GLU A 1 120 ? 17.932 -6.269 -9.027 1.00 82.81 120 GLU A C 1
ATOM 938 O O . GLU A 1 120 ? 17.240 -7.018 -8.338 1.00 82.81 120 GLU A O 1
ATOM 943 N N . GLU A 1 121 ? 18.753 -5.383 -8.455 1.00 83.44 121 GLU A N 1
ATOM 944 C CA . GLU A 1 121 ? 18.850 -5.236 -6.999 1.00 83.44 121 GLU A CA 1
ATOM 945 C C . GLU A 1 121 ? 17.564 -4.641 -6.413 1.00 83.44 121 GLU A C 1
ATOM 947 O O . GLU A 1 121 ? 17.090 -5.089 -5.365 1.00 83.44 121 GLU A O 1
ATOM 952 N N . TYR A 1 122 ? 16.978 -3.662 -7.107 1.00 82.31 122 TYR A N 1
ATOM 953 C CA . TYR A 1 122 ? 15.682 -3.101 -6.741 1.00 82.31 122 TYR A CA 1
ATOM 954 C C . TYR A 1 122 ? 14.578 -4.160 -6.813 1.00 82.31 122 TYR A C 1
ATOM 956 O O . TYR A 1 122 ? 13.848 -4.339 -5.838 1.00 82.31 122 TYR A O 1
ATOM 964 N N . ASP A 1 123 ? 14.529 -4.933 -7.901 1.00 86.25 123 ASP A N 1
ATOM 965 C CA . ASP A 1 123 ? 13.561 -6.022 -8.077 1.00 86.25 123 ASP A CA 1
ATOM 966 C C . ASP A 1 123 ? 13.657 -7.064 -6.951 1.00 86.25 123 ASP A C 1
ATOM 968 O O . ASP A 1 123 ? 12.638 -7.491 -6.399 1.00 86.25 123 ASP A O 1
ATOM 972 N N . LYS A 1 124 ? 14.877 -7.437 -6.540 1.00 86.94 124 LYS A N 1
ATOM 973 C CA . LYS A 1 124 ? 15.106 -8.351 -5.406 1.00 86.94 124 LYS A CA 1
ATOM 974 C C . LYS A 1 124 ? 14.605 -7.771 -4.086 1.00 86.94 124 LYS A C 1
ATOM 976 O O . LYS A 1 124 ? 13.963 -8.483 -3.317 1.00 86.94 124 LYS A O 1
ATOM 981 N N . LYS A 1 125 ? 14.881 -6.491 -3.819 1.00 84.50 125 LYS A N 1
ATOM 982 C CA . LYS A 1 125 ? 14.428 -5.800 -2.600 1.00 84.50 125 LYS A CA 1
ATOM 983 C C . LYS A 1 125 ? 12.906 -5.700 -2.546 1.00 84.50 125 LYS A C 1
ATOM 985 O O . LYS A 1 125 ? 12.322 -6.014 -1.512 1.00 84.50 125 LYS A O 1
ATOM 990 N N . LEU A 1 126 ? 12.273 -5.323 -3.656 1.00 85.00 126 LEU A N 1
ATOM 991 C CA . LEU A 1 126 ? 10.818 -5.248 -3.771 1.00 85.00 126 LEU A CA 1
ATOM 992 C C . LEU A 1 126 ? 10.175 -6.631 -3.610 1.00 85.00 126 LEU A C 1
ATOM 994 O O . LEU A 1 126 ? 9.172 -6.765 -2.910 1.00 85.00 126 LEU A O 1
ATOM 998 N N . THR A 1 127 ? 10.792 -7.664 -4.189 1.00 88.50 127 THR A N 1
ATOM 999 C CA . THR A 1 127 ? 10.358 -9.059 -4.030 1.00 88.50 127 THR A CA 1
ATOM 1000 C C . THR A 1 127 ? 10.418 -9.508 -2.583 1.00 88.50 127 THR A C 1
ATOM 1002 O O . THR A 1 127 ? 9.420 -9.990 -2.054 1.00 88.50 127 THR A O 1
ATOM 1005 N N . LEU A 1 128 ? 11.556 -9.295 -1.921 1.00 88.31 128 LEU A N 1
ATOM 1006 C CA . LEU A 1 128 ? 11.719 -9.653 -0.518 1.00 88.31 128 LEU A CA 1
ATOM 1007 C C . LEU A 1 128 ? 10.706 -8.920 0.368 1.00 88.31 128 LEU A C 1
ATOM 1009 O O . LEU A 1 128 ? 10.070 -9.550 1.202 1.00 88.31 128 LEU A O 1
ATOM 1013 N N . PHE A 1 129 ? 10.521 -7.615 0.157 1.00 85.06 129 PHE A N 1
ATOM 1014 C CA . PHE A 1 129 ? 9.561 -6.819 0.924 1.00 85.06 129 PHE A CA 1
ATOM 1015 C C . PHE A 1 129 ? 8.117 -7.293 0.726 1.00 85.06 129 PHE A C 1
ATOM 1017 O O . PHE A 1 129 ? 7.347 -7.327 1.675 1.00 85.06 129 PHE A O 1
ATOM 1024 N N . SER A 1 130 ? 7.747 -7.671 -0.498 1.00 86.44 130 SER A N 1
ATOM 1025 C CA . SER A 1 130 ? 6.374 -8.081 -0.813 1.00 86.44 130 SER A CA 1
ATOM 1026 C C . SER A 1 130 ? 6.023 -9.475 -0.289 1.00 86.44 130 SER A C 1
ATOM 1028 O O . SER A 1 130 ? 4.839 -9.794 -0.214 1.00 86.44 130 SER A O 1
ATOM 1030 N N . MET A 1 131 ? 7.024 -10.305 0.023 1.00 87.19 131 MET A N 1
ATOM 1031 C CA . MET A 1 131 ? 6.853 -11.701 0.448 1.00 87.19 131 MET A CA 1
ATOM 1032 C C . MET A 1 131 ? 7.125 -11.954 1.941 1.00 87.19 131 MET A C 1
ATOM 1034 O O . MET A 1 131 ? 6.842 -13.060 2.403 1.00 87.19 131 MET A O 1
ATOM 1038 N N . ALA A 1 132 ? 7.718 -10.994 2.657 1.00 76.81 132 ALA A N 1
ATOM 1039 C CA . ALA A 1 132 ? 8.057 -11.100 4.080 1.00 76.81 132 ALA A CA 1
ATOM 1040 C C . ALA A 1 132 ? 6.856 -10.799 4.987 1.00 76.81 132 ALA A C 1
ATOM 1042 O O . ALA A 1 132 ? 6.763 -11.462 6.045 1.00 76.81 132 ALA A O 1
#

Sequence (132 aa):
NKQLYINSFIQYMITGNEIEIIDGDNNSFNTKIVSEIFRGLETEHRQMYEGAPFVVSVIGPQSTGKSTLLNMLFGSNFRMDAGRCTKGLYASLFKTKYPKANALLVLDTEGLLSIEKANEEYDKKLTLFSMA

pLDDT: mean 86.79, std 7.54, range [56.28, 96.56]

Secondary structure (DSSP, 8-state):
-HHHHHHHHHHHHHTT--EEEEETTTTEE-HHHHHHHHHHHHTTTTTTS-SSPEEEE---BTTSSHHHHHHHHH-------TT----EEEEEEEE---TT-SEEEEEEEPPBS-TTT--HHHHHHHHHHHH-

Organism: NCBI:txid1234261

InterPro domains:
  IPR027417 P-loop containing nucleoside triphosphate hydrolase [G3DSA:3.40.50.300] (16-132)
  IPR027417 P-loop containing nucleoside triphosphate hydrolase [SSF52540] (17-131)
  IPR030383 Very large inducible GTPASE (VLIG)-type guanine nucleotide-binding (G) domain [PF25683] (10-123)
  IPR030383 Very large inducible GTPASE (VLIG)-type guanine nucleotide-binding (G) domain [PS51717] (50-132)
  IPR030386 GB1/RHD3-type guanine nucleotide-binding (G) domain [PS51715] (50-132)

Foldseek 3Di:
DVLVVLVVVLVCLQQQEKDFQAALVVRDGPCVSVVSNVVCCVPVVCVQWPDDAAEAEDAEAWPPCRVVVCCVPPVHPPDDDDPDFDGHKMWGKYADPPPVGRIYIYIYGGGPPDPVPNDVVSSVVRVVVNPD

Radius of gyration: 14.93 Å; chains: 1; bounding box: 35×33×39 Å